Protein AF-A0A6V7LEQ6-F1 (afdb_monomer)

Foldseek 3Di:
DFADQWKAQQPPRDTHHPVVVVVVVVPAQADPPPRDRSDDPCNVVRMGGDPVRVVVRPVVDPPPDD

Nearest PDB structures (foldseek):
  8grm-assembly1_M  TM=9.856E-01  e=2.944E-08  Homo sapiens
  9dgg-assembly1_K  TM=9.892E-01  e=6.628E-08  Homo sapiens
  6wi8-assembly2_B  TM=9.960E-01  e=1.303E-07  Homo sapiens
  8pp7-assembly1_M  TM=9.746E-01  e=6.628E-08  Homo sapiens
  9dde-assembly1_K  TM=9.874E-01  e=2.396E-07  Homo sapiens

InterPro domains:
  IPR001841 Zinc finger, RING-type [PF13923] (3-34)
  IPR001841 Zinc finger, RING-type [PS50089] (9-35)
  IPR013083 Zinc finger, RING/FYVE/PHD-type [G3DSA:3.30.40.10] (1-66)
  IPR017907 Zinc finger, RING-type, conserved site [PS00518] (12-21)
  IPR051507 Polycomb group RING finger [PTHR45893] (1-66)

Structure (mmCIF, N/CA/C/O backbone):
data_AF-A0A6V7LEQ6-F1
#
_entry.id   AF-A0A6V7LEQ6-F1
#
loop_
_atom_site.group_PDB
_atom_site.id
_atom_site.type_symbol
_atom_site.label_atom_id
_atom_site.label_alt_id
_atom_site.label_comp_id
_atom_site.label_asym_id
_atom_site.label_entity_id
_atom_site.label_seq_id
_atom_site.pdbx_PDB_ins_code
_atom_site.Cartn_x
_atom_site.Cartn_y
_atom_site.Cartn_z
_atom_site.occupancy
_atom_site.B_iso_or_equiv
_atom_site.auth_seq_id
_atom_site.auth_comp_id
_atom_site.auth_asym_id
_atom_site.auth_atom_id
_atom_site.pdbx_PDB_model_num
ATOM 1 N N . GLY A 1 1 ? -10.163 -9.174 4.435 1.00 86.50 1 GLY A N 1
ATOM 2 C CA . GLY A 1 1 ? -9.275 -8.492 5.396 1.00 86.50 1 GLY A CA 1
ATOM 3 C C . GLY A 1 1 ? -9.278 -7.005 5.107 1.00 86.50 1 GLY A C 1
ATOM 4 O O . GLY A 1 1 ? -9.712 -6.633 4.023 1.00 86.50 1 GLY A O 1
ATOM 5 N N . TYR A 1 2 ? -8.820 -6.184 6.050 1.00 93.81 2 TYR A N 1
ATOM 6 C CA . TYR A 1 2 ? -8.690 -4.728 5.896 1.00 93.81 2 TYR A CA 1
ATOM 7 C C . TYR A 1 2 ? -7.241 -4.334 5.585 1.00 93.81 2 TYR A C 1
ATOM 9 O O . TYR A 1 2 ? -6.325 -5.133 5.788 1.00 93.81 2 TYR A O 1
ATOM 17 N N . LEU A 1 3 ? -7.030 -3.114 5.083 1.00 96.62 3 LEU A N 1
ATOM 18 C CA . LEU A 1 3 ? -5.682 -2.572 4.918 1.00 96.62 3 LEU A CA 1
ATOM 19 C C . LEU A 1 3 ? -5.118 -2.191 6.293 1.00 96.62 3 LEU A C 1
ATOM 21 O O . LEU A 1 3 ? -5.694 -1.361 6.994 1.00 96.62 3 LEU A O 1
ATOM 25 N N 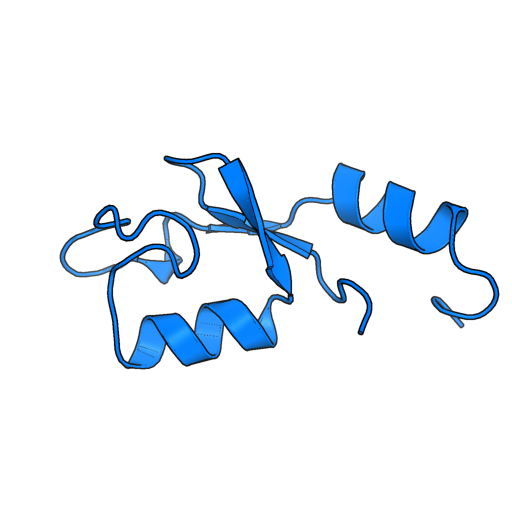. ILE A 1 4 ? -3.988 -2.801 6.644 1.00 96.88 4 ILE A N 1
ATOM 26 C CA . ILE A 1 4 ? -3.133 -2.402 7.765 1.00 96.88 4 ILE A CA 1
ATOM 27 C C . ILE A 1 4 ? -1.823 -1.903 7.169 1.00 96.88 4 ILE A C 1
ATOM 29 O O . ILE A 1 4 ? -1.248 -2.564 6.295 1.00 96.88 4 ILE A O 1
ATOM 33 N N . ASP A 1 5 ? -1.381 -0.735 7.622 1.00 97.44 5 ASP A N 1
ATOM 34 C CA . ASP A 1 5 ? -0.277 0.011 7.028 1.00 97.44 5 ASP A CA 1
ATOM 35 C C . ASP A 1 5 ? -0.422 0.135 5.496 1.00 97.44 5 ASP A C 1
ATOM 37 O O . ASP A 1 5 ? 0.421 -0.338 4.727 1.00 97.44 5 ASP A O 1
ATOM 41 N N . ALA A 1 6 ? -1.531 0.721 5.037 1.00 98.44 6 ALA A N 1
ATOM 42 C CA . ALA A 1 6 ? -1.863 0.913 3.631 1.00 98.44 6 ALA A CA 1
ATOM 43 C C . ALA A 1 6 ? -0.661 1.480 2.869 1.00 98.44 6 ALA A C 1
ATOM 45 O O . ALA A 1 6 ? -0.139 2.541 3.190 1.00 98.44 6 ALA A O 1
ATOM 46 N N . THR A 1 7 ? -0.184 0.740 1.879 1.00 98.69 7 THR A N 1
ATOM 47 C CA . THR A 1 7 ? 1.027 1.041 1.123 1.00 98.69 7 THR A CA 1
ATOM 48 C C . THR A 1 7 ? 0.697 0.997 -0.359 1.00 98.69 7 THR A C 1
ATOM 50 O O . THR A 1 7 ? 0.207 -0.013 -0.867 1.00 98.69 7 THR A O 1
ATOM 53 N N . THR A 1 8 ? 0.969 2.097 -1.049 1.00 98.75 8 THR A N 1
ATOM 54 C CA . THR A 1 8 ? 0.615 2.312 -2.450 1.00 98.75 8 THR A CA 1
ATOM 55 C C . THR A 1 8 ? 1.856 2.238 -3.328 1.00 98.75 8 THR A C 1
ATOM 57 O O . THR A 1 8 ? 2.896 2.813 -3.004 1.00 98.75 8 THR A O 1
ATOM 60 N N . VAL A 1 9 ? 1.747 1.524 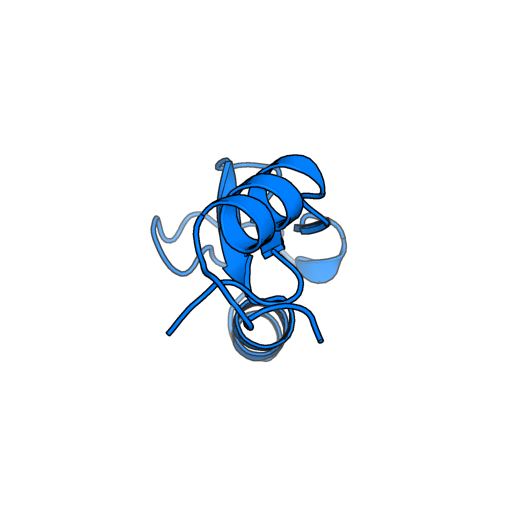-4.448 1.00 98.69 9 VAL A N 1
ATOM 61 C CA . VAL A 1 9 ? 2.750 1.537 -5.521 1.00 98.69 9 VAL A CA 1
ATOM 62 C C . VAL A 1 9 ? 2.654 2.874 -6.254 1.00 98.69 9 VAL A C 1
ATOM 64 O O . VAL A 1 9 ? 1.592 3.206 -6.778 1.00 98.69 9 VAL A O 1
ATOM 67 N N . THR A 1 10 ? 3.742 3.638 -6.316 1.00 97.25 10 THR A N 1
ATOM 68 C CA . THR A 1 10 ? 3.713 5.019 -6.830 1.00 97.25 10 THR A CA 1
ATOM 69 C C . THR A 1 10 ? 3.394 5.102 -8.322 1.00 97.25 10 THR A C 1
ATOM 71 O O . THR A 1 10 ? 2.730 6.039 -8.751 1.00 97.25 10 THR A O 1
ATOM 74 N N . GLU A 1 11 ? 3.815 4.110 -9.106 1.00 95.75 11 GLU A N 1
ATOM 75 C CA . GLU A 1 11 ? 3.668 4.126 -10.565 1.00 95.75 1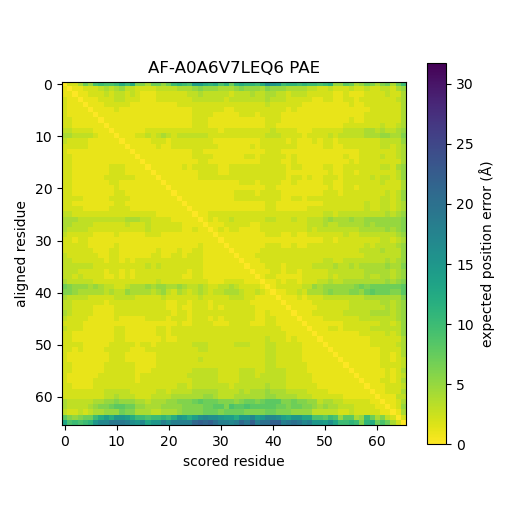1 GLU A CA 1
ATOM 76 C C . GLU A 1 11 ? 2.252 3.800 -11.062 1.00 95.75 11 GLU A C 1
ATOM 78 O O . GLU A 1 11 ? 1.845 4.289 -12.113 1.00 95.75 11 GLU A O 1
ATOM 83 N N . CYS A 1 12 ? 1.491 2.976 -10.331 1.00 98.06 12 CYS A N 1
ATOM 84 C CA . CYS A 1 12 ? 0.145 2.549 -10.743 1.00 98.06 12 CYS A CA 1
ATOM 85 C C . CYS A 1 12 ? -0.966 2.861 -9.742 1.00 98.06 12 CYS A C 1
ATOM 87 O O . CYS A 1 12 ? -2.124 2.566 -10.027 1.00 98.06 12 CYS A O 1
ATOM 89 N N . LEU A 1 13 ? -0.627 3.438 -8.587 1.00 98.25 13 LEU A N 1
ATOM 90 C CA . LEU A 1 13 ? -1.560 3.842 -7.534 1.00 98.25 13 LEU A CA 1
ATOM 91 C C . LEU A 1 13 ? -2.424 2.704 -6.960 1.00 98.25 13 LEU A C 1
ATOM 93 O O . LEU A 1 13 ? -3.458 2.959 -6.349 1.00 98.25 13 LEU A O 1
ATOM 97 N N . HIS A 1 14 ? -2.004 1.444 -7.103 1.00 98.75 14 HIS A N 1
ATOM 98 C CA . HIS A 1 14 ? -2.643 0.337 -6.392 1.00 98.75 14 HIS A CA 1
ATOM 99 C C . HIS A 1 14 ? -2.135 0.249 -4.950 1.00 98.75 14 HIS A C 1
ATOM 101 O O . HIS A 1 14 ? -0.924 0.228 -4.706 1.00 98.75 14 HIS A O 1
ATOM 107 N N . THR A 1 15 ? -3.075 0.153 -4.012 1.00 98.56 15 THR A N 1
ATOM 108 C CA . THR A 1 15 ? -2.827 0.114 -2.566 1.00 98.56 15 THR A CA 1
ATOM 109 C C . THR A 1 15 ? -2.998 -1.294 -2.006 1.00 98.56 15 THR A C 1
ATOM 111 O O . THR A 1 15 ? -3.932 -2.015 -2.351 1.00 98.56 15 THR A O 1
ATOM 114 N N . PHE A 1 16 ? -2.109 -1.672 -1.093 1.00 98.62 16 PHE A N 1
ATOM 115 C CA . PHE A 1 16 ? -2.060 -2.981 -0.444 1.00 98.62 16 PHE A CA 1
ATOM 116 C C . PHE A 1 16 ? -1.723 -2.828 1.042 1.00 98.62 16 PHE A C 1
ATOM 118 O O . PHE A 1 16 ? -1.356 -1.747 1.491 1.00 98.62 16 PHE A O 1
ATOM 125 N N . CYS A 1 17 ? -1.808 -3.907 1.821 1.00 98.12 17 CYS A N 1
ATOM 126 C CA . CYS A 1 17 ? -1.227 -3.905 3.163 1.00 98.12 17 CYS A CA 1
ATOM 127 C C . CYS A 1 17 ? 0.312 -3.943 3.066 1.00 98.12 17 CYS A C 1
ATOM 129 O O . CYS A 1 17 ? 0.844 -4.621 2.179 1.00 98.12 17 CYS A O 1
ATOM 131 N N . LYS A 1 18 ? 1.040 -3.248 3.953 1.00 98.12 18 LYS A N 1
ATOM 132 C CA . LYS A 1 18 ? 2.515 -3.172 3.889 1.00 98.12 18 LYS A CA 1
ATOM 133 C C . LYS A 1 18 ? 3.164 -4.551 3.861 1.00 98.12 18 LYS A C 1
ATOM 135 O O . LYS A 1 18 ? 3.968 -4.833 2.979 1.00 98.12 18 LYS A O 1
ATOM 140 N N . SER A 1 19 ? 2.800 -5.421 4.801 1.00 97.94 19 SER A N 1
ATOM 141 C CA . SER A 1 19 ? 3.365 -6.773 4.897 1.00 97.94 19 SER A CA 1
ATOM 142 C C . SER A 1 19 ? 3.031 -7.630 3.674 1.00 97.94 19 SER A C 1
ATOM 144 O O . SER A 1 19 ? 3.885 -8.374 3.201 1.00 97.94 19 SER A O 1
ATOM 146 N N . CYS A 1 20 ? 1.827 -7.475 3.115 1.00 98.19 20 CYS A N 1
ATOM 147 C CA . CYS A 1 20 ? 1.385 -8.157 1.901 1.00 98.19 20 CYS A CA 1
ATOM 148 C C . CYS A 1 20 ? 2.270 -7.783 0.710 1.00 98.19 20 CYS A C 1
ATOM 150 O O . CYS A 1 20 ? 2.762 -8.656 -0.004 1.00 98.19 20 CYS A O 1
ATOM 152 N N . LEU A 1 21 ? 2.457 -6.477 0.495 1.00 98.38 21 LEU A N 1
ATOM 153 C CA . LEU A 1 21 ? 3.202 -5.973 -0.649 1.00 98.38 21 LEU A CA 1
ATOM 154 C C . LEU A 1 21 ? 4.695 -6.244 -0.498 1.00 98.38 21 LEU A C 1
ATOM 156 O O . LEU A 1 21 ? 5.296 -6.753 -1.433 1.00 98.38 21 LEU A O 1
ATOM 160 N N . VAL A 1 22 ? 5.284 -5.991 0.673 1.00 98.19 22 VAL A N 1
ATOM 161 C CA . VAL A 1 22 ? 6.708 -6.277 0.919 1.00 98.19 22 VAL A CA 1
ATOM 162 C C . VAL A 1 22 ? 7.011 -7.754 0.676 1.00 98.19 22 VAL A C 1
ATOM 164 O O . VAL A 1 22 ? 7.924 -8.047 -0.085 1.00 98.19 22 VAL A O 1
ATOM 167 N N . LYS A 1 23 ? 6.192 -8.672 1.209 1.00 98.38 23 LYS A N 1
ATOM 168 C CA . LYS A 1 23 ? 6.347 -10.114 0.967 1.00 98.38 23 LYS A CA 1
ATOM 169 C C . LYS A 1 23 ? 6.266 -10.473 -0.519 1.00 98.38 23 LYS A C 1
ATOM 171 O O . LYS A 1 23 ? 7.015 -11.313 -0.993 1.00 98.38 23 LYS A O 1
ATOM 176 N N . HIS A 1 24 ? 5.361 -9.850 -1.274 1.00 98.31 24 HIS A N 1
ATOM 177 C CA . HIS A 1 24 ? 5.293 -10.066 -2.722 1.00 98.31 24 HIS A CA 1
ATOM 178 C C . HIS A 1 24 ? 6.571 -9.595 -3.434 1.00 98.31 24 HIS A C 1
ATOM 180 O O . HIS A 1 24 ? 7.072 -10.279 -4.326 1.00 98.31 24 HIS A O 1
ATOM 186 N N . LEU A 1 25 ? 7.101 -8.441 -3.018 1.00 97.75 25 LEU A N 1
ATOM 187 C CA . LEU A 1 25 ? 8.276 -7.812 -3.619 1.00 97.75 25 LEU A CA 1
ATOM 188 C C . LEU A 1 25 ? 9.607 -8.494 -3.272 1.00 97.75 25 LEU A C 1
ATOM 190 O O . LEU A 1 25 ? 10.617 -8.179 -3.898 1.00 97.75 25 LEU A O 1
ATOM 194 N N . GLU A 1 26 ? 9.612 -9.447 -2.337 1.00 96.75 26 GLU A N 1
ATOM 195 C CA . GLU A 1 26 ? 10.743 -10.357 -2.103 1.00 96.75 26 GLU A CA 1
ATOM 196 C C . GLU A 1 26 ? 10.949 -11.335 -3.273 1.00 96.75 26 GLU A C 1
ATOM 198 O O . GLU A 1 26 ? 12.075 -11.754 -3.534 1.00 96.75 26 GLU A O 1
ATOM 203 N N . GLU A 1 27 ? 9.881 -11.675 -4.005 1.00 96.50 27 GLU A N 1
ATOM 204 C CA . GLU A 1 27 ? 9.914 -12.665 -5.091 1.00 96.50 27 GLU A CA 1
ATOM 205 C C . GLU A 1 27 ? 9.674 -12.055 -6.479 1.00 96.50 27 GLU A C 1
ATOM 207 O O . GLU A 1 27 ? 10.177 -12.567 -7.481 1.00 96.50 27 GLU A O 1
ATOM 212 N N . LYS A 1 28 ? 8.873 -10.986 -6.572 1.00 97.25 28 LYS A N 1
ATOM 213 C CA . LYS A 1 28 ? 8.417 -10.407 -7.843 1.00 97.25 28 LYS A CA 1
ATOM 214 C C . LYS A 1 28 ? 8.539 -8.895 -7.831 1.00 97.25 28 LYS A C 1
ATOM 216 O O . LYS A 1 28 ? 8.080 -8.240 -6.913 1.00 97.25 28 LYS A O 1
ATOM 221 N N . SER A 1 29 ? 9.064 -8.311 -8.899 1.00 97.50 29 SER A N 1
ATOM 222 C CA . SER A 1 29 ? 9.178 -6.855 -9.048 1.00 97.50 29 SER A CA 1
ATOM 223 C C . SER A 1 29 ? 7.959 -6.202 -9.714 1.00 97.50 29 SER A C 1
ATOM 225 O O . SER A 1 29 ? 8.049 -5.070 -10.194 1.00 97.50 29 SER A O 1
ATOM 227 N N . THR A 1 30 ? 6.820 -6.898 -9.770 1.00 98.44 30 THR A N 1
ATOM 228 C CA . THR A 1 30 ? 5.600 -6.432 -10.436 1.00 98.44 30 THR A CA 1
ATOM 229 C C . THR A 1 30 ? 4.504 -6.052 -9.447 1.00 98.44 30 THR A C 1
ATOM 231 O O . THR A 1 30 ? 4.470 -6.503 -8.305 1.00 98.44 30 THR A O 1
ATOM 234 N N . CYS A 1 31 ? 3.575 -5.204 -9.886 1.00 98.56 31 CYS A N 1
ATOM 235 C CA . CYS A 1 31 ? 2.369 -4.920 -9.121 1.00 98.56 31 CYS A CA 1
ATOM 236 C C . CYS A 1 31 ? 1.459 -6.163 -9.078 1.00 98.56 31 CYS A C 1
ATOM 238 O O . CYS A 1 31 ? 1.101 -6.665 -10.146 1.00 98.56 31 CYS A O 1
ATOM 240 N N . PRO A 1 32 ? 0.982 -6.609 -7.898 1.00 98.44 32 PRO A N 1
ATOM 241 C CA . PRO A 1 32 ? 0.095 -7.771 -7.795 1.00 98.44 32 PRO A CA 1
ATOM 242 C C . PRO A 1 32 ? -1.206 -7.654 -8.604 1.00 98.44 32 PRO A C 1
ATOM 244 O O . PRO A 1 32 ? -1.748 -8.670 -9.035 1.00 98.44 32 PRO A O 1
ATOM 247 N N . THR A 1 33 ? -1.708 -6.429 -8.801 1.00 98.44 33 THR A N 1
ATOM 248 C CA . THR A 1 33 ? -2.996 -6.170 -9.463 1.00 98.44 33 THR A CA 1
ATOM 249 C C . THR A 1 33 ? -2.858 -6.051 -10.976 1.00 98.44 33 THR A C 1
ATOM 251 O O . THR A 1 33 ? -3.554 -6.742 -11.713 1.00 98.44 33 THR A O 1
ATOM 254 N N . CYS A 1 34 ? -1.975 -5.171 -11.457 1.00 98.44 34 CYS A N 1
ATOM 255 C CA . CYS A 1 34 ? -1.868 -4.855 -12.887 1.00 98.44 34 CYS A CA 1
ATOM 256 C C . CYS A 1 34 ? -0.626 -5.432 -13.574 1.00 98.44 34 CYS A C 1
ATOM 258 O O . CYS A 1 34 ? -0.473 -5.257 -14.778 1.00 98.44 34 CYS A O 1
ATOM 260 N N . GLN A 1 35 ? 0.253 -6.110 -12.831 1.00 97.94 35 GLN A N 1
ATOM 261 C CA . GLN A 1 35 ? 1.448 -6.798 -13.332 1.00 97.94 35 GLN A CA 1
ATOM 262 C C . GLN A 1 35 ? 2.475 -5.929 -14.066 1.00 97.94 35 GLN A C 1
ATOM 264 O O . GLN A 1 35 ? 3.417 -6.463 -14.651 1.00 97.94 35 GLN A O 1
ATOM 269 N N . 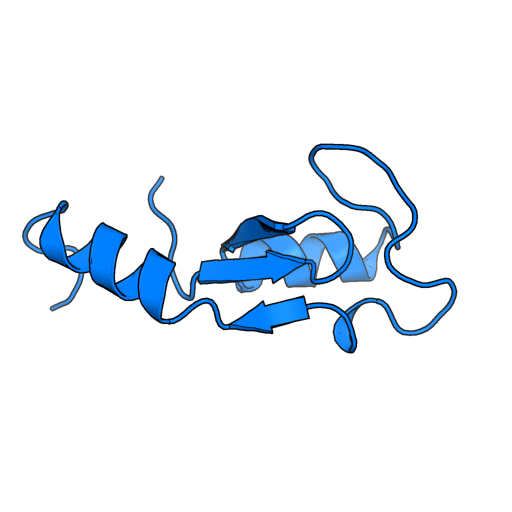ILE A 1 36 ? 2.360 -4.600 -14.000 1.00 97.50 36 ILE A N 1
ATOM 270 C CA . ILE A 1 36 ? 3.437 -3.724 -14.466 1.00 97.50 36 ILE A CA 1
ATOM 271 C C . ILE A 1 36 ? 4.671 -3.920 -13.584 1.00 97.50 36 ILE A C 1
ATOM 273 O O . ILE A 1 36 ? 4.543 -4.181 -12.385 1.00 97.50 36 ILE A O 1
ATOM 277 N N . VAL A 1 37 ? 5.857 -3.782 -14.170 1.00 97.94 37 VAL A N 1
ATOM 278 C CA . VAL A 1 37 ? 7.117 -3.774 -13.420 1.00 97.94 37 VAL A CA 1
ATOM 279 C C . VAL A 1 37 ? 7.191 -2.473 -12.631 1.00 97.94 37 VAL A C 1
ATOM 281 O O . VAL A 1 37 ? 7.188 -1.419 -13.245 1.00 97.94 37 VAL A O 1
ATOM 284 N N . ILE A 1 38 ? 7.272 -2.572 -11.302 1.00 97.75 38 ILE A N 1
ATOM 285 C CA . ILE A 1 38 ? 7.378 -1.428 -10.382 1.00 97.75 38 ILE A CA 1
ATOM 286 C C . ILE A 1 38 ? 8.772 -0.807 -10.461 1.00 97.75 38 ILE A C 1
ATOM 288 O O . ILE A 1 38 ? 8.941 0.401 -10.427 1.00 97.75 38 ILE A O 1
ATOM 292 N N . HIS A 1 39 ? 9.799 -1.659 -10.478 1.00 97.06 39 HIS A N 1
ATOM 293 C CA . HIS A 1 39 ? 11.182 -1.267 -10.718 1.00 97.06 39 HIS A CA 1
ATOM 294 C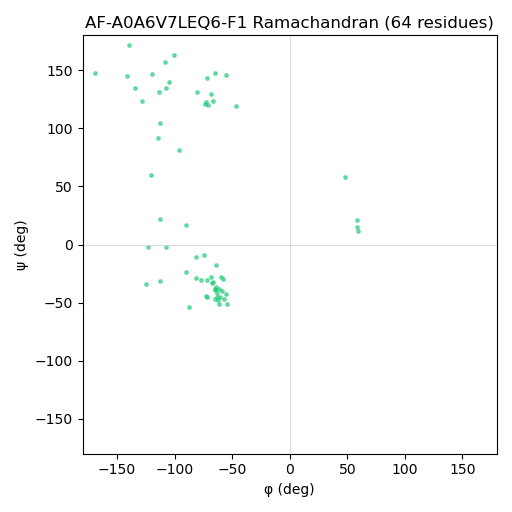 C . HIS A 1 39 ? 12.040 -2.522 -10.925 1.00 97.06 39 HIS A C 1
ATOM 296 O O . HIS A 1 39 ? 11.810 -3.544 -10.287 1.00 97.06 39 HIS A O 1
ATOM 302 N N . GLN A 1 40 ? 13.081 -2.450 -11.758 1.00 91.81 40 GLN A N 1
ATOM 303 C CA . GLN A 1 40 ? 13.874 -3.628 -12.145 1.00 91.81 40 GLN A CA 1
ATOM 304 C C . GLN A 1 40 ? 14.650 -4.285 -10.985 1.00 91.81 40 GLN A C 1
ATOM 306 O O . GLN A 1 40 ? 14.724 -5.507 -10.932 1.00 91.81 40 GLN A O 1
ATOM 311 N N . SER A 1 41 ? 15.224 -3.496 -10.064 1.00 94.12 41 SER A N 1
ATOM 312 C CA . SER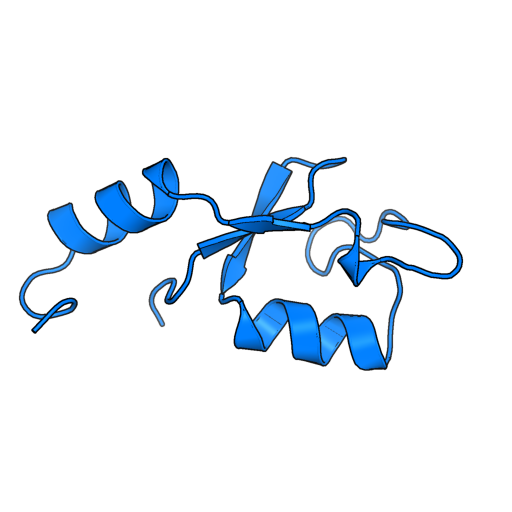 A 1 41 ? 16.067 -4.028 -8.965 1.00 94.12 41 SER A CA 1
ATOM 313 C C . SER A 1 41 ? 15.630 -3.626 -7.551 1.00 94.12 41 SER A C 1
ATOM 315 O O . SER A 1 41 ? 15.771 -4.413 -6.624 1.00 94.12 41 SER A O 1
ATOM 317 N N . HIS A 1 42 ? 15.091 -2.416 -7.368 1.00 95.69 42 HIS A N 1
ATOM 318 C CA . HIS A 1 42 ? 14.711 -1.872 -6.058 1.00 95.69 42 HIS A CA 1
ATOM 319 C C . HIS A 1 42 ? 13.212 -1.518 -5.954 1.00 95.69 42 HIS A C 1
ATOM 321 O O . HIS A 1 42 ? 12.882 -0.362 -5.692 1.00 95.69 42 HIS A O 1
ATOM 327 N N . PRO A 1 43 ? 12.278 -2.472 -6.134 1.00 97.00 43 PRO A N 1
ATOM 328 C CA . PRO A 1 43 ? 10.839 -2.180 -6.110 1.00 97.00 43 PRO A CA 1
ATOM 329 C C . PRO A 1 43 ? 10.356 -1.586 -4.774 1.00 97.00 43 PRO A C 1
ATOM 331 O O . PRO A 1 43 ? 9.438 -0.773 -4.760 1.00 97.00 43 PRO A O 1
ATOM 334 N N . LEU A 1 44 ? 11.020 -1.903 -3.654 1.00 97.44 44 LEU A N 1
ATOM 335 C CA . LEU A 1 44 ? 10.704 -1.349 -2.329 1.00 97.44 44 LEU A CA 1
ATOM 336 C C . LEU A 1 44 ? 10.920 0.173 -2.212 1.00 97.44 44 LEU A C 1
ATOM 338 O O . LEU A 1 44 ? 10.389 0.784 -1.292 1.00 97.44 44 LEU A O 1
ATOM 342 N N . GLN A 1 45 ? 11.683 0.798 -3.115 1.00 97.56 45 GLN A N 1
ATOM 343 C CA . GLN A 1 45 ? 11.863 2.258 -3.138 1.00 97.56 45 GLN A CA 1
ATOM 344 C C . GLN A 1 45 ? 10.703 2.991 -3.836 1.00 97.56 45 GLN A C 1
ATOM 346 O O . GLN A 1 45 ? 10.603 4.209 -3.737 1.00 97.56 45 GLN A O 1
ATOM 351 N N . TYR A 1 46 ? 9.820 2.252 -4.516 1.00 97.81 46 TYR A N 1
ATOM 352 C CA . TYR A 1 46 ? 8.712 2.769 -5.332 1.00 97.81 46 TYR A CA 1
ATOM 353 C C . TYR A 1 46 ? 7.342 2.432 -4.727 1.00 97.81 46 TYR A C 1
ATOM 355 O O . TYR A 1 46 ? 6.309 2.416 -5.399 1.00 97.81 46 TYR A O 1
ATOM 363 N N . ILE A 1 47 ? 7.329 2.167 -3.424 1.00 98.38 47 ILE A N 1
ATOM 364 C CA . ILE A 1 47 ? 6.115 2.023 -2.630 1.00 98.38 47 ILE A CA 1
ATOM 365 C C . ILE A 1 47 ? 6.129 3.078 -1.528 1.00 98.38 47 ILE A C 1
ATOM 367 O O . ILE A 1 47 ? 7.186 3.475 -1.038 1.00 98.38 47 ILE A O 1
ATOM 371 N N . SER A 1 48 ? 4.964 3.582 -1.148 1.00 98.44 48 SER A N 1
ATOM 372 C CA . SER A 1 48 ? 4.844 4.656 -0.161 1.00 98.44 48 SER A CA 1
ATOM 373 C C . SER A 1 48 ? 3.656 4.428 0.755 1.00 98.44 48 SER A C 1
ATOM 375 O O . SER A 1 48 ? 2.631 3.902 0.330 1.00 98.44 48 SER A O 1
ATOM 377 N N . PHE A 1 49 ? 3.799 4.820 2.022 1.00 98.31 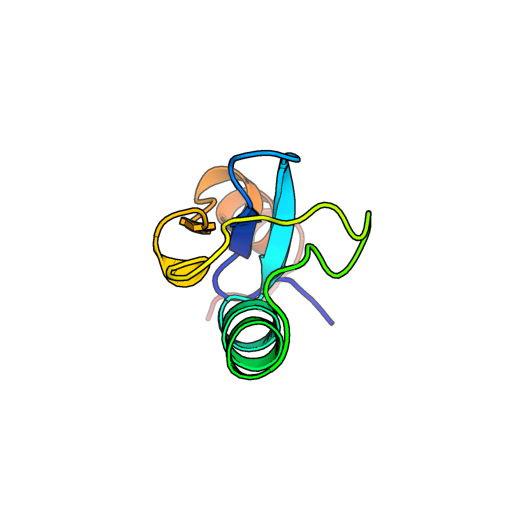49 PHE A N 1
ATOM 378 C CA . PHE A 1 49 ? 2.705 4.735 2.984 1.00 98.31 49 PHE A CA 1
ATOM 379 C C . PHE A 1 49 ? 1.583 5.699 2.593 1.00 98.31 49 PHE A C 1
ATOM 381 O O . PHE A 1 49 ? 1.795 6.907 2.470 1.00 98.31 49 PHE A O 1
ATOM 388 N N . ASP A 1 50 ? 0.388 5.154 2.423 1.00 98.50 50 ASP A N 1
ATOM 389 C CA . ASP A 1 50 ? -0.812 5.870 2.037 1.00 98.50 50 ASP A CA 1
ATOM 390 C C . ASP A 1 50 ? -1.619 6.227 3.284 1.00 98.50 50 ASP A C 1
ATOM 392 O O . ASP A 1 50 ? -2.561 5.541 3.687 1.00 98.50 50 ASP A O 1
ATOM 396 N N . ARG A 1 51 ? -1.189 7.315 3.928 1.00 98.06 51 ARG A N 1
ATOM 397 C CA . ARG A 1 51 ? -1.803 7.827 5.161 1.00 98.06 51 ARG A CA 1
ATOM 398 C C . ARG A 1 51 ? -3.290 8.090 4.976 1.00 98.06 51 ARG A C 1
ATOM 400 O O . ARG A 1 51 ? -4.082 7.720 5.829 1.00 98.06 51 ARG A O 1
ATOM 407 N N . THR A 1 52 ? -3.666 8.684 3.846 1.00 98.25 52 THR A N 1
ATOM 408 C CA . THR A 1 52 ? -5.059 9.030 3.561 1.00 98.25 52 THR A CA 1
ATOM 409 C C . THR A 1 52 ? -5.919 7.779 3.435 1.00 9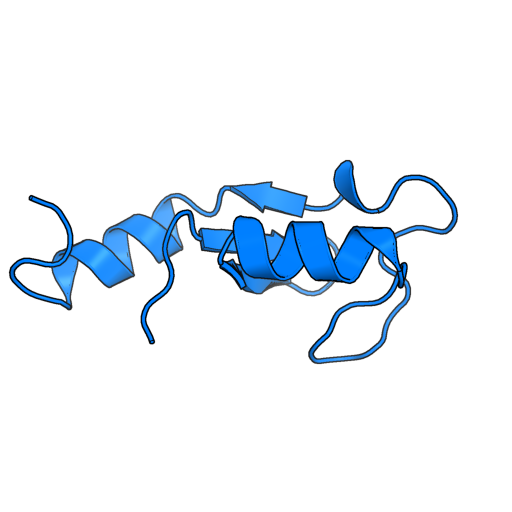8.25 52 THR A C 1
ATOM 411 O O . THR A 1 52 ? -6.979 7.708 4.053 1.00 98.25 52 THR A O 1
ATOM 414 N N . MET A 1 53 ? -5.470 6.771 2.681 1.00 98.19 53 MET A N 1
ATOM 415 C CA . MET A 1 53 ? -6.207 5.511 2.577 1.00 98.19 53 MET A CA 1
ATOM 416 C C . MET A 1 53 ? -6.273 4.774 3.911 1.00 98.19 53 MET A C 1
ATOM 418 O O . MET A 1 53 ? -7.325 4.225 4.240 1.00 98.19 53 MET A O 1
ATOM 422 N N . GLN A 1 54 ? -5.198 4.793 4.702 1.00 98.19 54 GLN A N 1
ATOM 423 C CA . GLN A 1 54 ? -5.220 4.199 6.036 1.00 98.19 54 GLN A CA 1
ATOM 424 C C . GLN A 1 54 ? -6.222 4.910 6.958 1.00 98.19 54 GLN A C 1
ATOM 426 O O . GLN A 1 54 ? -7.030 4.245 7.605 1.00 98.19 54 GLN A O 1
ATOM 431 N N . ASP A 1 55 ? -6.229 6.244 6.966 1.00 97.69 55 ASP A N 1
ATOM 432 C CA . ASP A 1 55 ? -7.165 7.051 7.753 1.00 97.69 55 ASP A CA 1
ATOM 433 C C . ASP A 1 55 ? -8.619 6.797 7.339 1.00 97.69 55 ASP A C 1
ATOM 435 O O . ASP A 1 55 ? -9.511 6.757 8.187 1.00 97.69 55 ASP A O 1
ATOM 439 N N . ILE A 1 56 ? -8.881 6.619 6.039 1.00 97.44 56 ILE A N 1
ATOM 440 C CA . ILE A 1 56 ? -10.210 6.255 5.532 1.00 97.44 56 ILE A CA 1
ATOM 441 C C . ILE A 1 56 ? -10.624 4.890 6.082 1.00 97.44 56 ILE A C 1
ATOM 443 O O . ILE A 1 56 ? -11.734 4.750 6.591 1.00 97.44 56 ILE A O 1
ATOM 447 N N . VAL A 1 57 ? -9.741 3.893 6.018 1.00 97.31 57 VAL A N 1
ATOM 448 C CA . VAL A 1 57 ? -10.025 2.543 6.520 1.00 97.31 57 VAL A CA 1
ATOM 449 C C . VAL A 1 57 ? -10.322 2.565 8.021 1.00 97.31 57 VAL A C 1
ATOM 451 O O . VAL A 1 57 ? -11.331 2.001 8.435 1.00 97.31 57 VAL A O 1
ATOM 454 N N . TYR A 1 58 ? -9.525 3.276 8.821 1.00 96.75 58 TYR A N 1
ATOM 455 C CA . TYR A 1 58 ? -9.753 3.387 10.266 1.00 96.75 58 TYR A CA 1
ATOM 456 C C . TYR A 1 58 ? -11.021 4.161 10.632 1.00 96.75 58 TYR A C 1
ATOM 458 O O . TYR A 1 58 ? -11.688 3.818 11.601 1.00 96.75 58 TYR A O 1
ATOM 466 N N . LYS A 1 59 ? -11.413 5.168 9.847 1.00 97.06 59 LYS A N 1
ATOM 467 C CA . LYS A 1 59 ? -12.678 5.885 10.076 1.00 97.06 59 LYS A CA 1
ATOM 468 C C . LYS A 1 59 ? -13.911 5.060 9.712 1.00 97.06 59 LYS A C 1
ATOM 470 O O . LYS A 1 59 ? -14.974 5.293 10.279 1.00 97.06 59 LYS A O 1
ATOM 475 N N . LEU A 1 60 ? -13.797 4.160 8.736 1.00 96.94 60 LEU A N 1
ATOM 476 C CA . LEU A 1 60 ? -14.925 3.376 8.227 1.00 96.94 60 LEU A CA 1
ATOM 477 C C . LEU A 1 60 ? -15.128 2.047 8.958 1.00 96.94 60 LEU A C 1
ATOM 479 O O . LEU A 1 60 ? -16.234 1.511 8.916 1.00 96.94 60 LEU A O 1
ATOM 483 N N . VAL A 1 61 ? -14.089 1.504 9.593 1.00 96.25 61 VAL A N 1
ATOM 484 C CA . VAL A 1 61 ? -14.138 0.204 10.269 1.00 96.25 61 VAL A CA 1
ATOM 485 C C . VAL A 1 61 ? -13.988 0.413 11.780 1.00 96.25 61 VAL A C 1
ATOM 487 O O . VAL A 1 61 ? -12.875 0.673 12.238 1.00 96.25 61 VAL A O 1
ATOM 490 N N . PRO A 1 62 ? -15.082 0.299 12.557 1.00 94.06 62 PRO A N 1
ATOM 491 C CA . PRO A 1 62 ? -15.026 0.366 14.015 1.00 94.06 62 PRO A CA 1
ATOM 492 C C . PRO A 1 62 ? -14.052 -0.665 14.592 1.00 94.06 62 PRO A C 1
ATOM 494 O O . PRO A 1 62 ? -13.911 -1.756 14.036 1.00 94.06 62 PRO A O 1
ATOM 497 N N . ASP A 1 63 ? -13.392 -0.306 15.694 1.00 91.69 63 ASP A N 1
ATOM 498 C CA . ASP A 1 63 ? -12.512 -1.178 16.490 1.00 91.69 63 ASP A CA 1
ATOM 499 C C . ASP A 1 63 ? -11.315 -1.781 15.720 1.00 91.69 63 ASP A C 1
ATOM 501 O O . ASP A 1 63 ? -10.666 -2.718 16.178 1.00 91.69 63 ASP A O 1
ATOM 505 N N . LEU A 1 64 ? -10.994 -1.255 14.529 1.00 90.50 64 LEU A N 1
ATOM 506 C CA . LEU A 1 64 ? -9.837 -1.699 13.743 1.00 90.50 64 LEU A CA 1
ATOM 507 C C . LEU A 1 64 ? -8.521 -1.065 14.217 1.00 90.50 64 LEU A C 1
ATOM 509 O O . LEU A 1 64 ? -7.452 -1.646 14.038 1.00 90.50 64 LEU A O 1
ATOM 513 N N . GLN A 1 65 ? -8.610 0.136 14.783 1.00 79.56 65 GLN A N 1
ATOM 514 C CA . GLN A 1 65 ? -7.513 0.844 15.426 1.00 79.56 65 GLN A CA 1
ATOM 515 C C . GLN A 1 65 ? -7.858 0.965 16.914 1.00 79.56 65 GLN A C 1
ATOM 517 O O . GLN A 1 65 ? -8.544 1.907 17.306 1.00 79.56 65 GLN A O 1
ATOM 522 N N . GLU A 1 66 ? -7.420 -0.007 17.712 1.00 58.47 66 GLU A N 1
ATOM 523 C CA . GLU A 1 66 ? -7.391 0.084 19.181 1.00 58.47 6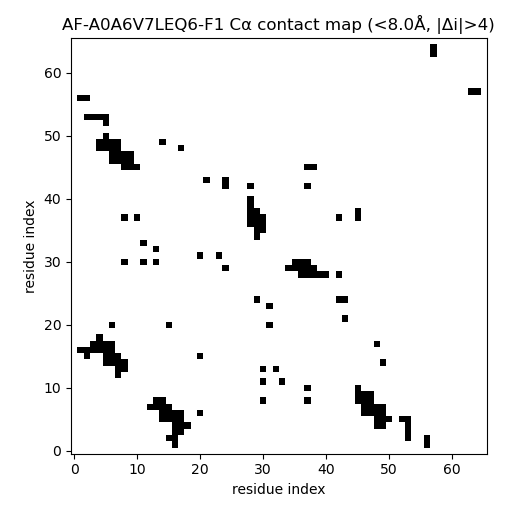6 GLU A CA 1
ATOM 524 C C . GLU A 1 66 ? -6.008 0.531 19.671 1.00 58.47 66 GLU A C 1
ATOM 526 O O . GLU A 1 66 ? -4.990 0.018 19.143 1.00 58.47 66 GLU A O 1
#

Sequence (66 aa):
GYLIDATTVTECLHTFCKSCLVKHLEEKSTCPTCQIVIHQSHPLQYISFDRTMQDIVYKLVPDLQE

Secondary structure (DSSP, 8-state):
---SSEEEETTT--EEEHHHHHHHHTT-SB-TTT--BS-SS-GGGGEEE-HHHHHHHHHHSTTS--

Solvent-accessible surface area (backbone atoms only — not comparable to full-atom values): 4027 Å² total; per-residue (Å²): 138,80,68,53,68,22,27,23,32,70,92,77,68,56,70,37,28,38,70,62,48,53,59,47,54,75,80,38,47,45,39,94,87,80,60,48,73,65,30,96,85,59,37,80,78,44,47,43,80,33,64,67,62,33,51,51,48,51,73,72,36,84,85,70,75,122

Mean predicted aligned error: 2.5 Å

Organism: NCBI:txid1563983

pLDDT: mean 96.28, std 5.58, range [58.47, 98.75]

Radius of gyration: 12.33 Å; Cα contacts (8 Å, |Δi|>4): 85; chains: 1; bounding box: 31×22×34 Å